Protein AF-A0A958P8V8-F1 (afdb_monomer_lite)

Structure (mmCIF, N/CA/C/O backbone):
data_AF-A0A958P8V8-F1
#
_entry.id   AF-A0A958P8V8-F1
#
loop_
_atom_site.group_PDB
_atom_site.id
_atom_site.type_symbol
_atom_site.label_atom_id
_atom_site.label_alt_id
_atom_site.label_comp_id
_atom_site.label_asym_id
_atom_site.label_entity_id
_atom_site.label_seq_id
_atom_site.pdbx_PDB_ins_code
_atom_site.Cartn_x
_atom_site.Cartn_y
_atom_site.Cartn_z
_atom_site.occupancy
_atom_site.B_iso_or_equiv
_atom_site.auth_seq_id
_atom_site.auth_comp_id
_atom_site.auth_asym_id
_atom_site.auth_atom_id
_atom_site.pdbx_PDB_model_num
ATOM 1 N N . MET A 1 1 ? 15.823 -10.545 -37.360 1.00 44.84 1 MET A N 1
ATOM 2 C CA . MET A 1 1 ? 16.510 -10.003 -36.169 1.00 44.84 1 MET A CA 1
ATOM 3 C C . MET A 1 1 ? 17.112 -8.696 -36.639 1.00 44.84 1 MET A C 1
ATOM 5 O O . MET A 1 1 ? 17.883 -8.717 -37.584 1.00 44.84 1 MET A O 1
ATOM 9 N N . ASN A 1 2 ? 16.550 -7.579 -36.188 1.00 45.22 2 ASN A N 1
ATOM 10 C CA . ASN A 1 2 ? 16.467 -6.365 -37.000 1.00 45.22 2 ASN A CA 1
ATOM 11 C C . ASN A 1 2 ? 17.597 -5.400 -36.622 1.00 45.22 2 ASN A C 1
ATOM 13 O O . ASN A 1 2 ? 17.545 -4.804 -35.548 1.00 45.22 2 ASN A O 1
ATOM 17 N N . GLU A 1 3 ? 18.561 -5.210 -37.527 1.00 53.34 3 GLU A N 1
ATOM 18 C CA . GLU A 1 3 ? 19.716 -4.294 -37.398 1.00 53.34 3 GLU A CA 1
ATOM 19 C C . GLU A 1 3 ? 19.321 -2.834 -37.074 1.00 53.34 3 GLU A C 1
ATOM 21 O O . GLU A 1 3 ? 20.117 -2.052 -36.562 1.00 53.34 3 GLU A O 1
ATOM 26 N N . ASN A 1 4 ? 18.055 -2.465 -37.291 1.00 54.66 4 ASN A N 1
ATOM 27 C CA . ASN A 1 4 ? 17.513 -1.133 -37.008 1.00 54.66 4 ASN A CA 1
ATOM 28 C C . ASN A 1 4 ? 17.398 -0.785 -35.509 1.00 54.66 4 ASN A C 1
ATOM 30 O O . ASN A 1 4 ? 17.250 0.388 -35.173 1.00 54.66 4 ASN A O 1
ATOM 34 N N . PHE A 1 5 ? 17.415 -1.766 -34.598 1.00 57.16 5 PHE A N 1
ATOM 35 C CA . PHE A 1 5 ? 17.296 -1.483 -33.160 1.00 57.16 5 PHE A CA 1
ATOM 36 C C . PHE A 1 5 ? 18.633 -1.052 -32.540 1.00 57.16 5 PHE A C 1
ATOM 38 O O . PHE A 1 5 ? 18.662 -0.150 -31.697 1.00 57.16 5 PHE A O 1
ATOM 45 N N . GLU A 1 6 ? 19.732 -1.648 -33.008 1.00 55.31 6 GLU A N 1
ATOM 46 C CA . GLU A 1 6 ? 21.088 -1.450 -32.480 1.00 55.31 6 GLU A CA 1
ATOM 47 C C . GLU A 1 6 ? 21.621 -0.041 -32.778 1.00 55.31 6 GLU A C 1
ATOM 49 O O . GLU A 1 6 ? 22.200 0.607 -31.909 1.00 55.31 6 GLU A O 1
ATOM 54 N N . ASN A 1 7 ? 21.275 0.511 -33.944 1.00 57.16 7 ASN A N 1
ATOM 55 C CA . ASN A 1 7 ? 21.658 1.869 -34.347 1.00 57.16 7 ASN A CA 1
ATOM 56 C C . ASN A 1 7 ? 20.930 2.993 -33.587 1.00 57.16 7 ASN A C 1
ATOM 58 O O . ASN A 1 7 ? 21.284 4.158 -33.726 1.00 57.16 7 ASN A O 1
ATOM 62 N N . SER A 1 8 ? 19.912 2.674 -32.780 1.00 57.56 8 SER A N 1
ATOM 63 C CA . SER A 1 8 ? 19.063 3.683 -32.131 1.00 57.56 8 SER A CA 1
ATOM 64 C C . SER A 1 8 ? 19.524 4.102 -30.726 1.00 57.56 8 SER A C 1
ATOM 66 O O . SER A 1 8 ? 18.887 4.964 -30.112 1.00 57.56 8 SER A O 1
ATOM 68 N N . PHE A 1 9 ? 20.577 3.462 -30.207 1.00 62.00 9 PHE A N 1
ATOM 69 C CA . PHE A 1 9 ? 21.168 3.717 -28.887 1.00 62.00 9 PHE A CA 1
ATOM 70 C C . PHE A 1 9 ? 22.603 4.257 -28.966 1.00 62.00 9 PHE A C 1
ATOM 72 O O . PHE A 1 9 ? 23.291 4.304 -27.947 1.00 62.00 9 PHE A O 1
ATOM 79 N N . SER A 1 10 ? 23.066 4.682 -30.147 1.00 60.97 10 SER A N 1
ATOM 80 C CA . SER A 1 10 ? 24.324 5.419 -30.265 1.00 60.97 10 SER A CA 1
ATOM 81 C C . SER A 1 10 ? 24.223 6.704 -29.434 1.00 60.97 10 SER A C 1
ATOM 83 O O . SER A 1 10 ? 23.378 7.571 -29.656 1.00 60.97 10 SER A O 1
ATOM 85 N N . VAL A 1 11 ? 25.039 6.786 -28.383 1.00 64.38 11 VAL A N 1
ATOM 86 C CA . VAL A 1 11 ? 25.004 7.905 -27.440 1.00 64.38 11 VAL A CA 1
ATOM 87 C C . VAL A 1 11 ? 25.723 9.082 -28.085 1.00 64.38 11 VAL A C 1
ATOM 89 O O . VAL A 1 11 ? 26.949 9.110 -28.157 1.00 64.38 11 VAL A O 1
ATOM 92 N N . ILE A 1 12 ? 24.952 10.046 -28.583 1.00 71.19 12 ILE A N 1
ATOM 93 C CA . ILE A 1 12 ? 25.478 11.298 -29.126 1.00 71.19 12 ILE A CA 1
ATOM 94 C C . ILE A 1 12 ? 25.690 12.254 -27.942 1.00 71.19 12 ILE A C 1
ATOM 96 O O . ILE A 1 12 ? 24.707 12.599 -27.285 1.00 71.19 12 ILE A O 1
ATOM 100 N N . PRO A 1 13 ? 26.932 12.680 -27.648 1.00 73.12 13 PRO A N 1
ATOM 101 C CA . PRO A 1 13 ? 27.274 13.351 -26.388 1.00 73.12 13 PRO A CA 1
ATOM 102 C C . PRO A 1 13 ? 26.548 14.688 -26.164 1.00 73.12 13 PRO A C 1
ATOM 104 O O . PRO A 1 13 ? 26.340 15.070 -25.017 1.00 73.12 13 PRO A O 1
ATOM 107 N N . ASP A 1 14 ? 26.087 15.347 -27.234 1.00 78.75 14 ASP A N 1
ATOM 108 C CA . ASP A 1 14 ? 25.453 16.674 -27.179 1.00 78.75 14 ASP A CA 1
ATOM 109 C C . AS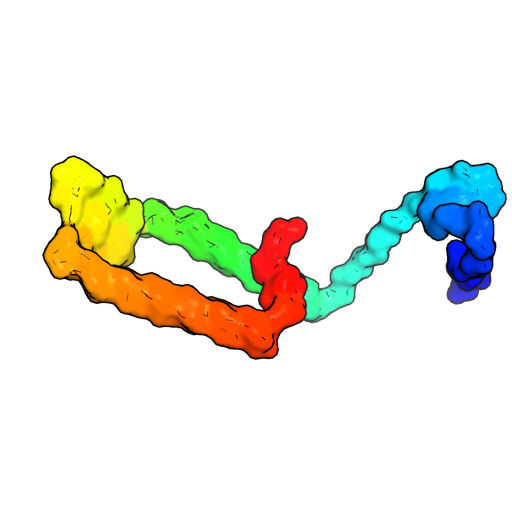P A 1 14 ? 23.927 16.657 -27.390 1.00 78.75 14 ASP A C 1
ATOM 111 O O . ASP A 1 14 ? 23.314 17.703 -27.621 1.00 78.75 14 ASP A O 1
ATOM 115 N N . ARG A 1 15 ? 23.277 15.483 -27.359 1.00 70.62 15 ARG A N 1
ATOM 116 C CA . ARG A 1 15 ? 21.827 15.363 -27.597 1.00 70.62 15 ARG A CA 1
ATOM 117 C C . ARG A 1 15 ? 21.115 14.677 -26.434 1.00 70.62 15 ARG A C 1
ATOM 119 O O . ARG A 1 15 ? 21.604 13.671 -25.922 1.00 70.62 15 ARG A O 1
ATOM 126 N N . PRO A 1 16 ? 19.925 15.159 -26.029 1.00 78.69 16 PRO A N 1
ATOM 127 C CA . PRO A 1 16 ? 19.126 14.439 -25.054 1.00 78.69 16 PRO A CA 1
ATOM 128 C C . PRO A 1 16 ? 18.640 13.109 -25.668 1.00 78.69 16 PRO A C 1
ATOM 130 O O . PRO A 1 16 ? 18.132 13.104 -26.790 1.00 78.69 16 PRO A O 1
ATOM 133 N N . PRO A 1 17 ? 18.718 11.984 -24.935 1.00 75.50 17 PRO A N 1
ATOM 134 C CA . PRO A 1 17 ? 18.407 10.639 -25.444 1.00 75.50 17 PRO A CA 1
ATOM 135 C C . PRO A 1 17 ? 16.923 10.410 -25.794 1.00 75.50 17 PRO A C 1
ATOM 137 O O . PRO A 1 17 ? 16.541 9.334 -26.249 1.00 75.50 17 PRO A O 1
ATOM 140 N N . SER A 1 18 ? 16.064 11.405 -25.570 1.00 76.69 18 SER A N 1
ATOM 141 C CA 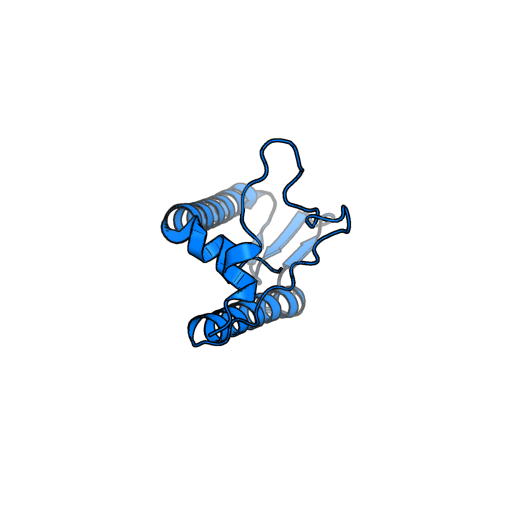. SER A 1 18 ? 14.649 11.402 -25.950 1.00 76.69 18 SER A CA 1
ATOM 142 C C . SER A 1 18 ? 14.398 11.833 -27.402 1.00 76.69 18 SER A C 1
ATOM 144 O O . SER A 1 18 ? 13.260 11.725 -27.873 1.00 76.69 18 SER A O 1
ATOM 146 N N . LEU A 1 19 ? 15.426 12.324 -28.104 1.00 80.19 19 LEU A N 1
ATOM 147 C CA . LEU A 1 19 ? 15.347 12.794 -29.485 1.00 80.19 19 LEU A CA 1
ATOM 148 C C . LEU A 1 19 ? 16.074 11.840 -30.441 1.00 80.19 19 LEU A C 1
ATOM 150 O O . LEU A 1 19 ? 17.142 11.319 -30.136 1.00 80.19 19 LEU A O 1
ATOM 154 N N . ASP A 1 20 ? 15.467 11.627 -31.603 1.00 77.62 20 ASP A N 1
ATOM 155 C CA . ASP A 1 20 ? 16.067 10.946 -32.747 1.00 77.62 20 ASP A CA 1
ATOM 156 C C . ASP A 1 20 ? 17.156 11.822 -33.391 1.00 77.62 20 ASP A C 1
ATOM 158 O O . ASP A 1 20 ? 17.245 13.027 -33.138 1.00 77.62 20 ASP A O 1
ATOM 162 N N . GLU A 1 21 ? 17.961 11.245 -34.280 1.00 77.00 21 GLU A N 1
ATOM 163 C CA . GLU A 1 21 ? 19.082 11.920 -34.943 1.00 77.00 21 GLU A CA 1
ATOM 164 C C . GLU A 1 21 ? 18.658 13.196 -35.702 1.00 77.00 21 GLU A C 1
ATOM 166 O O . GLU A 1 21 ? 19.431 14.146 -35.830 1.00 77.00 21 GLU A O 1
ATOM 171 N N . LYS A 1 22 ? 17.391 13.241 -36.141 1.00 77.69 22 LYS A N 1
ATOM 172 C CA . LYS A 1 22 ? 16.742 14.353 -36.857 1.00 77.69 22 LYS A CA 1
ATOM 173 C C . LYS A 1 22 ? 16.055 15.387 -35.946 1.00 77.69 22 LYS A C 1
ATOM 175 O O . LYS A 1 22 ? 15.443 16.320 -36.456 1.00 77.69 22 LYS A O 1
ATOM 180 N N . GLY A 1 23 ? 16.111 15.224 -34.622 1.00 80.06 23 GLY A N 1
ATOM 181 C CA . GLY A 1 23 ? 15.497 16.141 -33.650 1.00 80.06 23 GLY A CA 1
ATOM 182 C C . GLY A 1 23 ? 14.010 15.894 -33.356 1.00 80.06 23 GLY A C 1
ATOM 183 O O . GLY A 1 23 ? 13.384 16.700 -32.670 1.00 80.06 23 GLY A O 1
ATOM 184 N N . PHE A 1 24 ? 13.431 14.788 -33.834 1.00 81.75 24 PHE A N 1
ATOM 185 C CA . PHE A 1 24 ? 12.063 14.379 -33.487 1.00 81.75 24 PHE A CA 1
ATOM 186 C C . PHE A 1 24 ? 12.028 13.562 -32.189 1.00 81.75 24 PHE A C 1
ATOM 188 O O . PHE A 1 24 ? 12.981 12.861 -31.865 1.00 81.75 24 PHE A O 1
ATOM 195 N N . ARG A 1 25 ? 10.915 13.604 -31.443 1.00 81.62 25 ARG A N 1
ATOM 196 C CA . ARG A 1 25 ? 10.743 12.814 -30.211 1.00 81.62 25 ARG A CA 1
ATOM 197 C C . ARG A 1 25 ? 10.661 11.319 -30.525 1.00 81.62 25 ARG A C 1
ATOM 199 O O . ARG A 1 25 ? 9.757 10.885 -31.237 1.00 81.62 25 ARG A O 1
ATOM 206 N N . LYS A 1 26 ? 11.540 10.523 -29.915 1.00 83.88 26 LYS A N 1
ATOM 207 C CA . LYS A 1 26 ? 11.491 9.059 -29.991 1.00 83.88 26 LYS A CA 1
ATOM 208 C C . LYS A 1 26 ? 10.415 8.541 -29.033 1.00 83.88 26 LYS A C 1
ATOM 210 O O . LYS A 1 26 ? 10.550 8.639 -27.813 1.00 83.88 26 LYS A O 1
ATOM 215 N N . PHE A 1 27 ? 9.324 8.006 -29.575 1.00 81.31 27 PHE A N 1
ATOM 216 C CA . PHE A 1 27 ? 8.281 7.370 -28.772 1.00 81.31 27 PHE A CA 1
ATOM 217 C C . PHE A 1 27 ? 8.704 5.942 -28.423 1.00 81.31 27 PHE A C 1
ATOM 219 O O . PHE A 1 27 ? 8.789 5.077 -29.291 1.00 81.31 27 PHE A O 1
ATOM 226 N N . VAL A 1 28 ? 8.985 5.701 -27.142 1.00 81.06 28 VAL A N 1
ATOM 227 C CA . VAL A 1 28 ? 9.270 4.360 -26.623 1.00 81.06 28 VAL A CA 1
ATOM 228 C C . VAL A 1 28 ? 7.948 3.720 -26.224 1.00 81.06 28 VAL A C 1
ATOM 230 O O . VAL A 1 28 ? 7.311 4.150 -25.265 1.00 81.06 28 VAL A O 1
ATOM 233 N N . ILE A 1 29 ? 7.534 2.702 -26.973 1.00 83.44 29 ILE A N 1
ATOM 234 C CA . ILE A 1 29 ? 6.367 1.889 -26.635 1.00 83.44 29 ILE A CA 1
ATOM 235 C C . ILE A 1 29 ? 6.882 0.683 -25.837 1.00 83.44 29 ILE A C 1
ATOM 237 O O . ILE A 1 29 ? 7.750 -0.036 -26.339 1.00 83.44 29 ILE A O 1
ATOM 241 N N . PRO A 1 30 ? 6.415 0.463 -24.595 1.00 80.69 30 PRO A N 1
ATOM 242 C CA . PRO A 1 30 ? 6.825 -0.699 -23.822 1.00 80.69 30 PRO A CA 1
ATOM 243 C C . PRO A 1 30 ? 6.351 -1.974 -24.525 1.00 80.69 30 PRO A C 1
ATOM 245 O O . PRO A 1 30 ? 5.195 -2.074 -24.934 1.00 80.69 30 PRO A O 1
ATOM 248 N N . ALA A 1 31 ? 7.245 -2.952 -24.660 1.00 80.50 31 ALA A N 1
ATOM 249 C CA . ALA A 1 31 ? 6.882 -4.256 -25.198 1.00 80.50 31 ALA A CA 1
ATOM 250 C C . ALA A 1 31 ? 5.893 -4.966 -24.260 1.00 80.50 31 ALA A C 1
ATOM 252 O O . ALA A 1 31 ? 6.015 -4.888 -23.033 1.00 80.50 31 ALA A O 1
ATOM 253 N N . GLU A 1 32 ? 4.919 -5.674 -24.833 1.00 78.19 32 GLU A N 1
ATOM 254 C CA . GLU A 1 32 ? 3.977 -6.466 -24.050 1.00 78.19 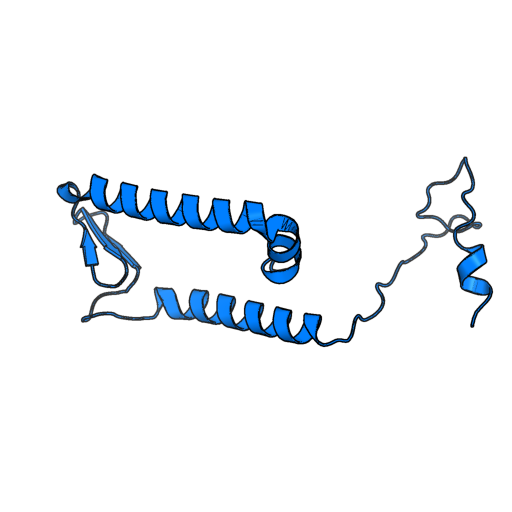32 GLU A CA 1
ATOM 255 C C . GLU A 1 32 ? 4.713 -7.638 -23.390 1.00 78.19 32 GLU A C 1
ATOM 257 O O . GLU A 1 32 ? 5.282 -8.504 -24.054 1.00 78.19 32 GLU A O 1
ATOM 262 N N . VAL A 1 33 ? 4.726 -7.657 -22.058 1.00 77.62 33 VAL A N 1
ATOM 263 C CA . VAL A 1 33 ? 5.408 -8.699 -21.287 1.00 77.62 33 VAL A CA 1
ATOM 264 C C . VAL A 1 33 ? 4.403 -9.804 -20.973 1.00 77.62 33 VAL A C 1
ATOM 266 O O . VAL A 1 33 ? 3.572 -9.640 -20.084 1.00 77.62 33 VAL A O 1
ATOM 269 N N . GLN A 1 34 ? 4.462 -10.929 -21.684 1.00 76.38 34 GLN A N 1
ATOM 270 C CA . GLN A 1 34 ? 3.613 -12.096 -21.419 1.00 76.38 34 GLN A CA 1
ATOM 271 C C . GLN A 1 34 ? 4.383 -13.144 -20.603 1.00 76.38 34 GLN A C 1
ATOM 273 O O . GLN A 1 34 ? 5.553 -13.416 -20.867 1.00 76.38 34 GLN A O 1
ATOM 278 N N . GLY A 1 35 ? 3.752 -13.733 -19.581 1.00 84.00 35 GLY A N 1
ATOM 279 C CA . GLY A 1 35 ? 4.394 -14.789 -18.795 1.00 84.00 35 GLY A CA 1
ATOM 280 C C . GLY A 1 35 ? 3.703 -15.156 -17.482 1.00 84.00 35 GLY A C 1
ATOM 281 O O . GLY A 1 35 ? 2.766 -14.503 -17.019 1.00 84.00 35 GLY A O 1
ATOM 282 N N . PHE A 1 36 ? 4.215 -16.213 -16.849 1.00 79.31 36 PHE A N 1
ATOM 283 C CA . PHE A 1 36 ? 3.681 -16.783 -15.608 1.00 79.31 36 PHE A CA 1
ATOM 284 C C . PHE A 1 36 ? 3.676 -15.797 -14.430 1.00 79.31 36 PHE A C 1
ATOM 286 O O . PHE A 1 36 ? 2.689 -15.695 -13.698 1.00 79.31 36 PHE A O 1
ATOM 293 N N . PHE A 1 37 ? 4.756 -15.027 -14.273 1.00 78.56 37 PHE A N 1
ATOM 294 C CA . PHE A 1 37 ? 4.871 -14.020 -13.218 1.00 78.56 37 PHE A CA 1
ATOM 295 C C . PHE A 1 37 ? 3.855 -12.880 -13.379 1.00 78.56 37 PHE A C 1
ATOM 297 O O . PHE A 1 37 ? 3.360 -12.371 -12.377 1.00 78.56 37 PHE A O 1
ATOM 304 N N . ARG A 1 38 ? 3.456 -12.534 -14.614 1.00 79.81 38 ARG A N 1
ATOM 305 C CA . ARG A 1 38 ? 2.404 -11.533 -14.848 1.00 79.81 38 ARG A CA 1
ATOM 306 C C . ARG A 1 38 ? 1.031 -12.033 -14.401 1.00 79.81 38 ARG A C 1
ATOM 308 O O . ARG A 1 38 ? 0.367 -11.337 -13.645 1.00 79.81 38 ARG A O 1
ATOM 315 N N . ARG A 1 39 ? 0.650 -13.266 -14.754 1.00 81.25 39 ARG A N 1
ATOM 316 C CA . ARG A 1 39 ? -0.649 -13.830 -14.340 1.00 81.25 39 ARG A CA 1
ATOM 317 C C . ARG A 1 39 ? -0.791 -13.921 -12.816 1.00 81.25 39 ARG A C 1
ATOM 319 O O . ARG A 1 39 ? -1.863 -13.646 -12.287 1.00 81.25 39 ARG A O 1
ATOM 326 N N . ARG A 1 40 ? 0.279 -14.282 -12.095 1.00 83.81 40 ARG A N 1
ATOM 327 C CA . ARG A 1 40 ? 0.245 -14.299 -10.621 1.00 83.81 40 ARG A CA 1
ATOM 328 C C . ARG A 1 40 ? 0.127 -12.895 -10.026 1.00 83.81 40 ARG A C 1
ATOM 330 O O . ARG A 1 40 ? -0.594 -12.729 -9.051 1.00 83.81 40 ARG A O 1
ATOM 337 N N . ARG A 1 41 ? 0.802 -11.897 -10.602 1.00 81.62 41 ARG A N 1
ATOM 338 C CA . ARG A 1 41 ? 0.659 -10.498 -10.181 1.00 81.62 41 ARG A CA 1
ATOM 339 C C . ARG A 1 41 ? -0.781 -10.018 -10.337 1.00 81.62 41 ARG A C 1
ATOM 341 O O . ARG A 1 41 ? -1.335 -9.464 -9.397 1.00 81.62 41 ARG A O 1
ATOM 348 N N . ASP A 1 42 ? -1.388 -10.281 -11.489 1.00 81.62 42 ASP A N 1
ATOM 349 C CA . ASP A 1 42 ? -2.758 -9.844 -11.768 1.00 81.62 42 ASP A CA 1
ATOM 350 C C . ASP A 1 42 ? -3.764 -10.543 -10.826 1.00 81.62 42 ASP A C 1
ATOM 352 O O . ASP A 1 42 ? -4.720 -9.924 -10.364 1.00 81.62 42 ASP A O 1
ATOM 356 N N . PHE A 1 43 ? -3.502 -11.802 -10.447 1.00 86.31 43 PHE A N 1
ATOM 357 C CA . PHE A 1 43 ? -4.262 -12.497 -9.402 1.00 86.31 43 PHE A CA 1
ATOM 358 C C . PHE A 1 43 ? -4.108 -11.840 -8.022 1.00 86.31 43 PHE A C 1
ATOM 360 O O . PHE A 1 43 ? -5.109 -11.581 -7.361 1.00 86.31 43 PHE A O 1
ATOM 367 N N . VAL A 1 44 ? -2.877 -11.540 -7.587 1.00 86.06 44 VAL A N 1
ATOM 368 C CA . VAL A 1 44 ? -2.624 -10.854 -6.305 1.00 86.06 44 VAL A CA 1
ATOM 369 C C . VAL A 1 44 ? -3.330 -9.497 -6.272 1.00 86.06 44 VAL A C 1
ATOM 371 O O . VAL A 1 44 ? -3.998 -9.183 -5.290 1.00 86.06 44 VAL A O 1
ATOM 374 N N . TYR A 1 45 ? -3.258 -8.733 -7.362 1.00 84.94 45 TYR A N 1
ATOM 375 C CA . TYR A 1 45 ? -3.957 -7.458 -7.510 1.00 84.94 45 TYR A CA 1
ATOM 376 C C . TYR A 1 45 ? -5.479 -7.605 -7.375 1.00 84.94 45 TYR A C 1
ATOM 378 O O . TYR A 1 45 ? -6.101 -6.898 -6.582 1.00 84.94 45 TYR A O 1
ATOM 386 N N . ALA A 1 46 ? -6.076 -8.562 -8.093 1.00 88.06 46 ALA A N 1
ATOM 387 C CA . ALA A 1 46 ? -7.510 -8.830 -8.013 1.00 88.06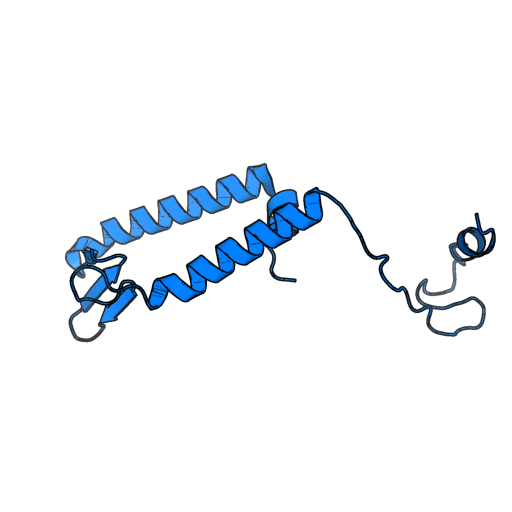 46 ALA A CA 1
ATOM 388 C C . ALA A 1 46 ? -7.944 -9.230 -6.593 1.00 88.06 46 ALA A C 1
ATOM 390 O O . ALA A 1 46 ? -8.977 -8.767 -6.112 1.00 88.06 46 ALA A O 1
ATOM 391 N N . VAL A 1 47 ? -7.140 -10.042 -5.898 1.00 89.56 47 VAL A N 1
ATOM 392 C CA . VAL A 1 47 ? -7.394 -10.437 -4.505 1.00 89.56 47 VAL A CA 1
ATOM 393 C C . VAL A 1 47 ? -7.329 -9.233 -3.562 1.00 89.56 47 VAL A C 1
ATOM 395 O O . VAL A 1 47 ? -8.244 -9.055 -2.760 1.00 89.56 47 VAL A O 1
ATOM 398 N N . LEU A 1 48 ? -6.300 -8.380 -3.664 1.00 86.88 48 LEU A N 1
ATOM 399 C CA . LEU A 1 48 ? -6.189 -7.170 -2.838 1.00 86.88 48 LEU A CA 1
ATOM 400 C C . LEU A 1 48 ? -7.373 -6.218 -3.049 1.00 86.88 48 LEU A C 1
ATOM 402 O O . LEU A 1 48 ? -7.939 -5.722 -2.074 1.00 86.88 48 LEU A O 1
ATOM 406 N N . LEU A 1 49 ? -7.772 -5.990 -4.303 1.00 88.31 49 LEU A N 1
ATOM 407 C CA . LEU A 1 49 ? -8.932 -5.156 -4.620 1.00 88.31 49 LEU A CA 1
ATOM 408 C C . LEU A 1 49 ? -10.229 -5.732 -4.061 1.00 88.31 49 LEU A C 1
ATOM 410 O O . LEU A 1 49 ? -11.024 -4.998 -3.477 1.00 88.31 49 LEU A O 1
ATOM 414 N N . LEU A 1 50 ? -10.442 -7.040 -4.220 1.00 91.06 50 LEU A N 1
ATOM 415 C CA . LEU A 1 50 ? -11.625 -7.709 -3.695 1.00 91.06 50 LEU A CA 1
ATOM 416 C C . LEU A 1 50 ? -11.695 -7.544 -2.177 1.00 91.06 50 LEU A C 1
ATOM 418 O O . LEU A 1 50 ? -12.739 -7.162 -1.658 1.00 91.06 50 LEU A O 1
ATOM 422 N N . ILE A 1 51 ? -10.580 -7.748 -1.472 1.00 88.50 51 ILE A N 1
ATOM 423 C CA . ILE A 1 51 ? -10.501 -7.536 -0.023 1.00 88.50 51 ILE A CA 1
ATOM 424 C C . ILE A 1 51 ? -10.845 -6.084 0.329 1.00 88.50 51 ILE A C 1
ATOM 426 O O . ILE A 1 51 ? -11.684 -5.863 1.197 1.00 88.50 51 ILE A O 1
ATOM 430 N N . PHE A 1 52 ? -10.261 -5.101 -0.361 1.00 85.25 52 PHE A N 1
ATOM 431 C CA . PHE A 1 52 ? -10.515 -3.681 -0.102 1.00 85.25 52 PHE A CA 1
ATOM 432 C C . PHE A 1 52 ? -11.985 -3.284 -0.302 1.00 85.25 52 PHE A C 1
ATOM 434 O O . PHE A 1 52 ? -12.531 -2.537 0.505 1.00 85.25 52 PHE A O 1
ATOM 441 N N . LEU A 1 53 ? -12.643 -3.806 -1.340 1.00 88.81 53 LEU A N 1
ATOM 442 C CA . LEU A 1 53 ? -14.048 -3.504 -1.632 1.00 88.81 53 LEU A CA 1
ATOM 443 C C . LEU A 1 53 ? -15.015 -4.235 -0.695 1.00 88.81 53 LEU A C 1
ATOM 445 O O . LEU A 1 53 ? -16.025 -3.672 -0.275 1.00 88.81 53 LEU A O 1
ATOM 449 N N . VAL A 1 54 ? -14.710 -5.487 -0.351 1.00 88.12 54 VAL A N 1
ATOM 450 C CA . VAL A 1 54 ? -15.563 -6.320 0.505 1.00 88.12 54 VAL A CA 1
ATOM 451 C C . VAL A 1 54 ? -15.456 -5.895 1.969 1.00 88.12 54 VAL A C 1
ATOM 453 O O . VAL A 1 54 ? -16.459 -5.908 2.682 1.00 88.12 54 VAL A O 1
ATOM 456 N N . LEU A 1 55 ? -14.277 -5.453 2.416 1.00 84.00 55 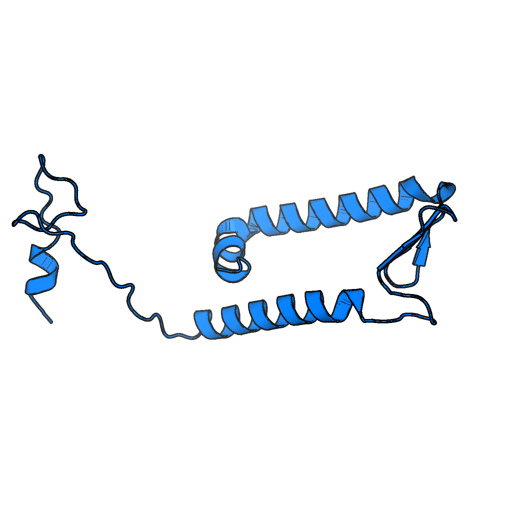LEU A N 1
ATOM 457 C CA . LEU A 1 55 ? -14.015 -5.046 3.797 1.00 84.00 55 LEU A CA 1
ATOM 458 C C . LEU A 1 55 ? -15.072 -4.102 4.386 1.00 84.00 55 LEU A C 1
ATOM 460 O O . LEU A 1 55 ? -15.712 -4.516 5.350 1.00 84.00 55 LEU A O 1
ATOM 464 N N . PRO A 1 56 ? -15.332 -2.898 3.841 1.00 80.44 56 PRO A N 1
ATOM 465 C CA . PRO A 1 56 ? -16.295 -1.961 4.425 1.00 80.44 56 PRO A CA 1
ATOM 466 C C . PRO A 1 56 ? -17.750 -2.430 4.307 1.00 80.44 56 PRO A C 1
ATOM 468 O O . PRO A 1 56 ? -18.603 -1.962 5.064 1.00 80.44 56 PRO A O 1
ATOM 471 N N . TRP A 1 57 ? -18.046 -3.329 3.364 1.00 80.25 57 TRP A N 1
ATOM 472 C CA . TRP A 1 57 ? -19.399 -3.829 3.124 1.00 80.25 57 TRP A CA 1
ATOM 473 C C . TRP A 1 57 ? -19.752 -5.033 4.002 1.00 80.25 57 TRP A C 1
ATOM 475 O O . TRP A 1 57 ? -20.927 -5.288 4.275 1.00 80.25 57 TRP A O 1
ATOM 485 N N . THR A 1 58 ? -18.751 -5.775 4.481 1.00 80.56 58 THR A N 1
ATOM 486 C CA . THR A 1 58 ? -18.987 -6.899 5.391 1.00 80.56 58 THR A CA 1
ATOM 487 C C . THR A 1 58 ? -19.575 -6.422 6.717 1.00 80.56 58 THR A C 1
ATOM 489 O O . THR A 1 58 ? -19.059 -5.529 7.386 1.00 80.56 58 THR A O 1
ATOM 492 N N . ARG A 1 59 ? -20.699 -7.025 7.103 1.00 78.69 59 ARG A N 1
ATOM 493 C CA . ARG A 1 59 ? -21.345 -6.815 8.401 1.00 78.69 59 ARG A CA 1
ATOM 494 C C . ARG A 1 59 ? -20.984 -7.993 9.296 1.00 78.69 59 ARG A C 1
ATOM 496 O O . ARG A 1 59 ? -21.231 -9.136 8.922 1.00 78.69 59 ARG A O 1
ATOM 503 N N . PHE A 1 60 ? -20.429 -7.728 10.472 1.00 70.12 60 PHE A N 1
ATOM 504 C CA . PHE A 1 60 ? -20.130 -8.758 11.466 1.00 70.12 60 PHE A CA 1
ATOM 505 C C . PHE A 1 60 ? -21.018 -8.527 12.690 1.00 70.12 60 PHE A C 1
ATOM 507 O O . PHE A 1 60 ? -21.020 -7.442 13.261 1.00 70.12 60 PHE A O 1
ATOM 514 N N . LYS A 1 61 ? -21.801 -9.545 13.081 1.00 68.69 61 LYS A N 1
ATOM 515 C CA . LYS A 1 61 ? -22.746 -9.498 14.221 1.00 68.69 61 LYS A CA 1
ATOM 516 C C . LYS A 1 61 ? -23.777 -8.349 14.167 1.00 68.69 61 LYS A C 1
ATOM 518 O O . LYS A 1 61 ? -24.205 -7.858 15.203 1.00 68.69 61 LYS A O 1
ATOM 523 N N . GLY A 1 62 ? -24.189 -7.936 12.966 1.00 73.62 62 GLY A N 1
ATOM 524 C CA . GLY A 1 62 ? -25.189 -6.874 12.759 1.00 73.62 62 GLY A CA 1
ATOM 525 C C . GLY A 1 62 ? -24.623 -5.450 12.696 1.00 73.62 62 GLY A C 1
ATOM 526 O O . GLY A 1 62 ? -25.323 -4.549 12.243 1.00 73.62 62 GLY A O 1
ATOM 527 N N . GLU A 1 63 ? -23.350 -5.257 13.045 1.00 71.25 63 GLU A N 1
ATOM 528 C CA . GLU A 1 63 ? -22.638 -3.976 12.975 1.00 71.25 63 GLU A CA 1
ATOM 529 C C . GLU A 1 63 ? -21.706 -3.937 11.747 1.00 71.25 63 GLU A C 1
ATOM 531 O O . GLU A 1 63 ? -21.314 -4.973 11.191 1.00 71.25 63 GLU A O 1
ATOM 536 N N . GLN A 1 64 ? -21.361 -2.734 11.277 1.00 75.38 64 GLN A N 1
ATOM 537 C CA . GLN A 1 64 ? -20.400 -2.565 10.180 1.00 75.38 64 GLN A CA 1
ATOM 538 C C . GLN A 1 64 ? -18.995 -2.978 10.632 1.00 75.38 64 GLN A C 1
ATOM 540 O O . GLN A 1 64 ? -18.568 -2.630 11.729 1.00 75.38 64 GLN A O 1
ATOM 545 N N . SER A 1 65 ? -18.270 -3.710 9.783 1.00 76.31 65 SER A N 1
ATOM 546 C CA . SER A 1 65 ? -16.903 -4.181 10.052 1.00 76.31 65 SER A CA 1
ATOM 547 C C . SER A 1 65 ? -15.935 -3.064 10.448 1.00 76.31 65 SER A C 1
ATOM 549 O O . SER A 1 65 ? -15.063 -3.294 11.277 1.00 76.31 65 SER A O 1
ATOM 551 N N . VAL A 1 66 ? -16.078 -1.870 9.876 1.00 74.31 66 VAL A N 1
ATOM 552 C CA . VAL A 1 66 ? -15.306 -0.678 10.238 1.00 74.31 66 VAL A CA 1
ATOM 553 C C . VAL A 1 66 ? -16.298 0.450 10.504 1.00 74.31 66 VAL A C 1
ATOM 555 O O . VAL A 1 66 ? -16.741 1.122 9.574 1.00 74.31 66 VAL A O 1
ATOM 558 N N . LEU A 1 67 ? -16.689 0.623 11.768 1.00 78.25 67 LEU A N 1
ATOM 559 C CA . LEU A 1 67 ? -17.561 1.715 12.210 1.00 78.25 67 LEU A CA 1
ATOM 560 C C . LEU A 1 67 ? -16.768 2.652 13.122 1.00 78.25 67 LEU A C 1
ATOM 562 O O . LEU A 1 67 ? -16.316 2.252 14.196 1.00 78.25 67 LEU A O 1
ATOM 566 N N . LEU A 1 68 ? -16.627 3.908 12.702 1.00 75.25 68 LEU A N 1
ATOM 567 C CA . LEU A 1 68 ? -16.032 4.967 13.512 1.00 75.25 68 LEU A CA 1
ATOM 568 C C . LEU A 1 68 ? -17.159 5.857 14.056 1.00 75.25 68 LEU A C 1
ATOM 570 O O . LEU A 1 68 ? -17.622 6.767 13.372 1.00 75.25 68 LEU A O 1
ATOM 574 N N . ASP A 1 69 ? -17.632 5.584 15.270 1.00 77.50 69 ASP A N 1
ATOM 575 C CA . ASP A 1 69 ? -18.685 6.376 15.912 1.00 77.50 69 ASP A CA 1
ATOM 576 C C . ASP A 1 69 ? -18.052 7.304 16.960 1.00 77.50 69 ASP A C 1
ATOM 578 O O . ASP A 1 69 ? -17.800 6.942 18.114 1.00 77.50 69 ASP A O 1
ATOM 582 N N . LEU A 1 70 ? -17.746 8.521 16.502 1.00 76.44 70 LEU A N 1
ATOM 583 C CA . LEU A 1 70 ? -17.186 9.602 17.308 1.00 76.44 70 LEU A CA 1
ATOM 584 C C . LEU A 1 70 ? -18.117 10.052 18.452 1.00 76.44 70 LEU A C 1
ATOM 586 O O . LEU A 1 70 ? -17.599 10.250 19.554 1.00 76.44 70 LEU A O 1
ATOM 590 N N . PRO A 1 71 ? -19.446 10.218 18.260 1.00 77.56 71 PRO A N 1
ATOM 591 C CA . PRO A 1 71 ? -20.310 10.687 19.342 1.00 77.56 71 PRO A CA 1
ATOM 592 C C . PRO A 1 71 ? -20.400 9.705 20.517 1.00 77.56 71 PRO A C 1
ATOM 594 O O . PRO A 1 71 ? -20.372 10.146 21.665 1.00 77.56 71 PRO A O 1
ATOM 597 N N . HIS A 1 72 ? -20.427 8.392 20.269 1.00 75.12 72 HIS A N 1
ATOM 598 C CA . HIS A 1 72 ? -20.462 7.384 21.339 1.00 75.12 72 HIS A CA 1
ATOM 599 C C . HIS A 1 72 ? -19.075 6.879 21.762 1.00 75.12 72 HIS A C 1
ATOM 601 O O . HIS A 1 72 ? -18.985 5.992 22.610 1.00 75.12 72 HIS A O 1
ATOM 607 N N . ARG A 1 73 ? -17.989 7.437 21.198 1.00 78.06 73 ARG A N 1
ATOM 608 C CA . ARG A 1 73 ? -16.592 7.016 21.440 1.00 78.06 73 ARG A CA 1
ATOM 609 C C . ARG A 1 73 ? -16.403 5.499 21.295 1.00 78.06 73 ARG A C 1
ATOM 611 O O . ARG A 1 73 ? -15.639 4.893 22.051 1.00 78.06 73 ARG A O 1
ATOM 618 N N . ARG A 1 74 ? -17.124 4.899 20.342 1.00 77.88 74 ARG A N 1
ATOM 619 C CA . ARG A 1 74 ? -17.075 3.465 20.043 1.00 77.88 74 ARG A CA 1
ATOM 620 C C . ARG A 1 74 ? -16.421 3.267 18.680 1.00 77.88 74 ARG A C 1
ATOM 622 O O . ARG A 1 74 ? -16.847 3.838 17.676 1.00 77.88 74 ARG A O 1
ATOM 629 N N . PHE A 1 75 ? -15.376 2.455 18.651 1.00 79.31 75 PHE A N 1
ATOM 630 C CA . PHE A 1 75 ? -14.663 2.101 17.431 1.00 79.31 75 PHE A CA 1
ATOM 631 C C . PHE A 1 75 ? -14.867 0.614 17.183 1.00 79.31 75 PHE A C 1
ATOM 633 O O . PHE A 1 75 ? -14.402 -0.205 17.970 1.00 79.31 75 PHE A O 1
ATOM 640 N N . VAL A 1 76 ? -15.583 0.250 16.124 1.00 77.12 76 VAL A N 1
ATOM 641 C CA . VAL A 1 76 ? -15.796 -1.157 15.768 1.00 77.12 76 VAL A CA 1
ATOM 642 C C . VAL A 1 76 ? -14.819 -1.523 14.663 1.00 77.12 76 VAL A C 1
ATOM 644 O O . VAL A 1 76 ? -14.896 -0.971 13.567 1.00 77.12 76 VAL A O 1
ATOM 647 N N . PHE A 1 77 ? -13.917 -2.460 14.951 1.00 78.06 77 PHE A N 1
ATOM 648 C CA . PHE A 1 77 ? -13.026 -3.073 13.965 1.00 78.06 77 PHE A CA 1
ATOM 649 C C . PHE A 1 77 ? -13.283 -4.579 13.921 1.00 78.06 77 PHE A C 1
ATOM 651 O O . PHE A 1 77 ? -13.139 -5.270 14.925 1.00 78.06 77 PHE A O 1
ATOM 658 N N . PHE A 1 78 ? -13.686 -5.092 12.758 1.00 75.38 78 PHE A N 1
ATOM 659 C CA . PHE A 1 78 ? -14.022 -6.498 12.506 1.00 75.38 78 PHE A CA 1
ATOM 660 C C . PHE A 1 78 ? -14.982 -7.106 13.548 1.00 75.38 78 PHE A C 1
ATOM 662 O O . PHE A 1 78 ? -14.839 -8.256 13.956 1.00 75.38 78 PHE A O 1
ATOM 669 N N . GLY A 1 79 ? -15.971 -6.327 14.000 1.00 69.19 79 GLY A N 1
ATOM 670 C CA . GLY A 1 79 ? -16.944 -6.762 15.010 1.00 69.19 79 GLY A CA 1
ATOM 671 C C . GLY A 1 79 ? -16.434 -6.746 16.460 1.00 69.19 79 GLY A C 1
ATOM 672 O O . GLY A 1 79 ? -17.169 -7.168 17.353 1.00 69.19 79 GLY A O 1
ATOM 673 N N . HIS A 1 80 ? -15.216 -6.255 16.712 1.00 74.69 80 HIS A N 1
ATOM 674 C CA . HIS A 1 80 ? -14.732 -5.918 18.050 1.00 74.69 80 HIS A CA 1
ATOM 675 C C . HIS A 1 80 ? -14.983 -4.442 18.346 1.00 74.69 80 HIS A C 1
ATOM 677 O O . HIS A 1 80 ? -14.478 -3.568 17.644 1.00 74.69 80 HIS A O 1
ATOM 683 N N . SER A 1 81 ? -15.757 -4.181 19.397 1.00 78.62 81 SER A N 1
ATOM 684 C CA . SER A 1 81 ? -16.042 -2.835 19.887 1.00 78.62 81 SER A CA 1
ATOM 685 C C . SER A 1 81 ? -14.951 -2.396 20.862 1.00 78.62 81 SER A C 1
ATOM 687 O O . SER A 1 81 ? -14.843 -2.948 21.954 1.00 78.62 81 SER A O 1
ATOM 689 N N . PHE A 1 82 ? -14.160 -1.401 20.472 1.00 78.69 82 PHE A N 1
ATOM 690 C CA . PHE A 1 82 ? -13.169 -0.743 21.317 1.00 78.69 82 PHE A CA 1
ATOM 691 C C . PHE A 1 82 ? -13.765 0.532 21.913 1.00 78.69 82 PHE A C 1
ATOM 693 O O . PHE A 1 82 ? -14.290 1.385 21.188 1.00 78.69 82 PHE A O 1
ATOM 700 N N . PHE A 1 83 ? -13.655 0.674 23.232 1.00 78.31 83 PHE A N 1
ATOM 701 C CA . PHE A 1 83 ? -13.960 1.915 23.937 1.00 78.31 83 PHE A CA 1
ATOM 702 C C . PHE A 1 83 ? -12.685 2.731 24.151 1.00 78.31 83 PHE A C 1
ATOM 704 O O . PHE A 1 83 ? -11.573 2.213 24.074 1.00 78.31 83 PHE A O 1
ATOM 711 N N . ALA A 1 84 ? -12.832 4.018 24.469 1.00 74.44 84 ALA A N 1
ATOM 712 C CA . ALA A 1 84 ? -11.698 4.913 24.721 1.00 74.44 84 ALA A CA 1
ATOM 713 C C . ALA A 1 84 ? -10.717 4.398 25.800 1.00 74.44 84 ALA A C 1
ATOM 715 O O . ALA A 1 84 ? -9.528 4.701 25.734 1.00 74.44 84 ALA A O 1
ATOM 716 N N . HIS A 1 85 ? -11.191 3.599 26.761 1.00 80.81 85 HIS A N 1
ATOM 717 C CA . HIS A 1 85 ? -10.355 2.979 27.795 1.00 80.81 85 HIS A CA 1
ATOM 718 C C . HIS A 1 85 ? -9.446 1.857 27.247 1.00 80.81 85 HIS A C 1
ATOM 720 O O . HIS A 1 85 ? -8.346 1.658 27.755 1.00 80.81 85 HIS A O 1
ATOM 726 N N . ASP A 1 86 ? -9.858 1.195 26.161 1.00 84.50 86 ASP A N 1
ATOM 727 C CA . ASP A 1 86 ? -9.131 0.104 25.495 1.00 84.50 86 ASP A CA 1
ATOM 728 C C . ASP A 1 86 ? -8.188 0.603 24.387 1.00 84.50 86 ASP A C 1
ATOM 730 O O . ASP A 1 86 ? -7.585 -0.191 23.660 1.00 84.50 86 ASP A O 1
ATOM 734 N N . GLY A 1 87 ? -8.043 1.924 24.237 1.00 81.50 87 GLY A N 1
ATOM 735 C CA . GLY A 1 87 ? -7.207 2.553 23.212 1.00 81.50 87 GLY A CA 1
ATOM 736 C C . GLY A 1 87 ? -5.775 1.998 23.113 1.00 81.50 87 GLY A C 1
ATOM 737 O O . GLY A 1 87 ? -5.309 1.775 21.991 1.00 81.50 87 GLY A O 1
ATOM 738 N N . PRO A 1 88 ? -5.075 1.705 24.230 1.00 87.94 88 PRO A N 1
ATOM 739 C CA . PRO A 1 88 ? -3.737 1.117 24.173 1.00 87.94 88 PRO A CA 1
ATOM 740 C C . PRO A 1 88 ? -3.685 -0.241 23.459 1.00 87.94 88 PRO A C 1
ATOM 742 O O . PRO A 1 88 ? -2.730 -0.505 22.732 1.00 87.94 88 PRO A O 1
ATOM 745 N N . LEU A 1 89 ? -4.712 -1.087 23.603 1.00 86.69 89 LEU A N 1
ATOM 746 C CA . LEU A 1 89 ? -4.768 -2.393 22.935 1.00 86.69 89 LEU A CA 1
ATOM 747 C C . LEU A 1 89 ? -4.822 -2.228 21.411 1.00 86.69 89 LEU A C 1
ATOM 749 O O . LEU A 1 89 ? -4.100 -2.904 20.676 1.00 86.69 89 LEU A O 1
ATOM 753 N N . LEU A 1 90 ? -5.639 -1.280 20.947 1.00 84.38 90 LEU A N 1
ATOM 754 C CA . LEU A 1 90 ? -5.750 -0.934 19.533 1.00 84.38 90 LEU A CA 1
ATOM 755 C C . LEU A 1 90 ? -4.434 -0.357 18.992 1.00 84.38 90 LEU A C 1
ATOM 757 O O . LEU A 1 90 ? -4.009 -0.721 17.897 1.00 84.38 90 LEU A O 1
ATOM 761 N N . PHE A 1 91 ? -3.745 0.479 19.774 1.00 89.06 91 PHE A N 1
ATOM 762 C CA . PHE A 1 91 ? -2.428 1.001 19.408 1.00 89.06 91 PHE A CA 1
ATOM 763 C C . PHE A 1 91 ? -1.395 -0.116 19.214 1.00 89.06 91 PHE A C 1
ATOM 765 O O . PHE A 1 91 ? -0.738 -0.157 18.175 1.00 89.06 91 PHE A O 1
ATOM 772 N N . PHE A 1 92 ? -1.272 -1.053 20.161 1.00 91.81 92 PHE A N 1
ATOM 773 C CA . PHE A 1 92 ? -0.331 -2.170 20.027 1.00 91.81 92 PHE A CA 1
ATOM 774 C C . PHE A 1 92 ? -0.664 -3.075 18.840 1.00 91.81 92 PHE A C 1
ATOM 776 O O . PHE A 1 92 ? 0.246 -3.516 18.140 1.00 91.81 92 PHE A O 1
ATOM 783 N N . PHE A 1 93 ? -1.950 -3.311 18.573 1.00 89.88 93 PHE A N 1
ATOM 784 C CA . PHE A 1 93 ? -2.384 -4.069 17.403 1.00 89.88 93 PHE A CA 1
ATOM 785 C C . PHE A 1 93 ? -1.965 -3.389 16.090 1.00 89.88 93 PHE A C 1
ATOM 787 O O . PHE A 1 93 ? -1.348 -4.021 15.231 1.00 89.88 93 PHE A O 1
ATOM 794 N N . LEU A 1 94 ? -2.237 -2.088 15.946 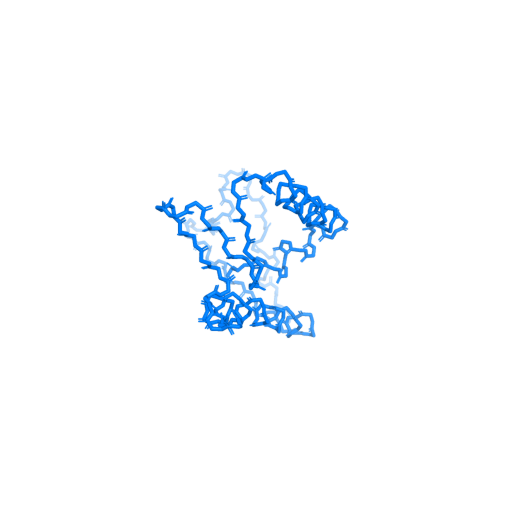1.00 89.19 94 LEU A N 1
ATOM 795 C CA . LEU A 1 94 ? -1.850 -1.317 14.761 1.00 89.19 94 LEU A CA 1
ATOM 796 C C . LEU A 1 94 ? -0.330 -1.205 14.613 1.00 89.19 94 LEU A C 1
ATOM 798 O O . LEU A 1 94 ? 0.185 -1.292 13.496 1.00 89.19 94 LEU A O 1
ATOM 802 N N . ALA A 1 95 ? 0.395 -1.051 15.722 1.00 95.12 95 ALA A N 1
ATOM 803 C CA . ALA A 1 95 ? 1.851 -1.046 15.727 1.00 95.12 95 ALA A CA 1
ATOM 804 C C . ALA A 1 95 ? 2.395 -2.390 15.226 1.00 95.12 95 ALA A C 1
ATOM 806 O O . ALA A 1 95 ? 3.184 -2.408 14.285 1.00 95.12 95 ALA A O 1
ATOM 807 N N . LEU A 1 96 ? 1.921 -3.513 15.780 1.00 95.75 96 LEU A N 1
ATOM 808 C CA . LEU A 1 96 ? 2.314 -4.857 15.352 1.00 95.75 96 LEU A CA 1
ATOM 809 C C . LEU A 1 96 ? 2.036 -5.080 13.860 1.00 95.75 96 LEU A C 1
ATOM 811 O O . LEU A 1 96 ? 2.901 -5.574 13.138 1.00 95.75 96 LEU A O 1
ATOM 815 N N . PHE A 1 97 ? 0.855 -4.677 13.389 1.00 93.44 97 PHE A N 1
ATOM 816 C CA . PHE A 1 97 ? 0.477 -4.783 11.983 1.00 93.44 97 PHE A CA 1
ATOM 817 C C . PHE A 1 97 ? 1.405 -3.960 11.078 1.00 93.44 97 PHE A C 1
ATOM 819 O O . PHE A 1 97 ? 1.912 -4.463 10.075 1.00 93.44 97 PHE A O 1
ATOM 826 N N . THR A 1 98 ? 1.695 -2.718 11.471 1.00 93.12 98 THR A N 1
ATOM 827 C CA . THR A 1 98 ? 2.598 -1.822 10.738 1.00 93.12 98 THR A CA 1
ATOM 828 C C . THR A 1 98 ? 4.018 -2.384 10.688 1.00 93.12 98 THR A C 1
ATOM 830 O O . THR A 1 98 ? 4.603 -2.463 9.609 1.00 93.12 98 THR A O 1
ATOM 833 N N . PHE A 1 99 ? 4.566 -2.836 11.820 1.00 96.12 99 PHE A N 1
ATOM 834 C CA . PHE A 1 99 ? 5.885 -3.469 11.866 1.00 96.12 99 PHE A CA 1
ATOM 835 C C . PHE A 1 99 ? 5.940 -4.746 11.024 1.00 96.12 99 PHE A C 1
ATOM 837 O O . PHE A 1 99 ? 6.927 -4.964 10.326 1.00 96.12 99 PHE A O 1
ATOM 844 N N . GLY A 1 100 ? 4.878 -5.555 11.029 1.00 92.50 100 GLY A N 1
ATOM 845 C CA . GLY A 1 100 ? 4.770 -6.738 10.178 1.00 92.50 100 GLY A CA 1
ATOM 846 C C . GLY A 1 100 ? 4.848 -6.390 8.690 1.00 92.50 100 GLY A C 1
ATOM 847 O O . GLY A 1 100 ? 5.653 -6.973 7.963 1.00 92.50 100 GLY A O 1
ATOM 848 N N . ILE A 1 101 ? 4.079 -5.393 8.241 1.00 87.31 101 ILE A N 1
ATOM 849 C CA . ILE A 1 101 ? 4.125 -4.918 6.850 1.00 87.31 101 ILE A CA 1
ATOM 850 C C . ILE A 1 101 ? 5.504 -4.353 6.506 1.00 87.31 101 ILE A C 1
ATOM 852 O O . ILE A 1 101 ? 6.039 -4.671 5.444 1.00 87.31 101 ILE A O 1
ATOM 856 N N . LEU A 1 102 ? 6.104 -3.547 7.385 1.00 89.50 102 LEU A N 1
ATOM 857 C CA . LEU A 1 102 ? 7.437 -2.982 7.165 1.00 89.50 102 LEU A CA 1
ATOM 858 C C . LEU A 1 102 ? 8.503 -4.072 7.051 1.00 89.50 102 LEU A C 1
ATOM 860 O O . LEU A 1 102 ? 9.346 -3.997 6.162 1.00 89.50 102 LEU A O 1
ATOM 864 N N . LEU A 1 103 ? 8.445 -5.104 7.892 1.00 91.12 103 LEU A N 1
ATOM 865 C CA . LEU A 1 103 ? 9.373 -6.230 7.851 1.00 91.12 103 LEU A CA 1
ATOM 866 C C . LEU A 1 103 ? 9.228 -7.022 6.547 1.00 91.12 103 LEU A C 1
ATOM 868 O O . LEU A 1 103 ? 10.225 -7.297 5.880 1.00 91.12 103 LEU A O 1
ATOM 872 N N . VAL A 1 104 ? 7.996 -7.323 6.127 1.00 85.81 104 VAL A N 1
ATOM 873 C CA . VAL A 1 104 ? 7.733 -7.970 4.831 1.00 85.81 104 VAL A CA 1
ATOM 874 C C . VAL A 1 104 ? 8.222 -7.090 3.677 1.00 85.81 104 VAL A C 1
ATOM 876 O O . VAL A 1 104 ? 8.859 -7.586 2.751 1.00 85.81 104 VAL A O 1
ATOM 879 N N . THR A 1 105 ? 8.001 -5.778 3.749 1.00 83.38 105 THR A N 1
ATOM 880 C CA . THR A 1 105 ? 8.460 -4.824 2.730 1.00 83.38 105 THR A CA 1
ATOM 881 C C . THR A 1 105 ? 9.985 -4.718 2.701 1.00 83.38 105 THR A C 1
ATOM 883 O O . THR A 1 105 ? 10.562 -4.622 1.627 1.00 83.38 105 THR A O 1
ATOM 886 N N . ALA A 1 106 ? 10.674 -4.789 3.840 1.00 85.25 106 ALA A N 1
ATOM 887 C CA . ALA A 1 106 ? 12.135 -4.776 3.891 1.00 85.25 106 ALA A CA 1
ATOM 888 C C . ALA A 1 106 ? 12.742 -6.059 3.297 1.00 85.25 106 ALA A C 1
ATOM 890 O O . ALA A 1 106 ? 13.709 -5.989 2.541 1.00 85.25 106 ALA A O 1
ATOM 891 N N . LEU A 1 107 ? 12.147 -7.223 3.585 1.00 85.31 107 LEU A N 1
ATOM 892 C CA . LEU A 1 107 ? 12.606 -8.516 3.065 1.00 85.31 107 LEU A CA 1
ATOM 893 C C . LEU A 1 107 ? 12.286 -8.705 1.572 1.00 85.31 107 LEU A C 1
ATOM 895 O O . LEU A 1 107 ? 13.084 -9.281 0.836 1.00 85.31 107 LEU A O 1
ATOM 899 N N . PHE A 1 108 ? 11.138 -8.204 1.107 1.00 79.62 108 PHE A N 1
ATOM 900 C CA . PHE A 1 108 ? 10.621 -8.421 -0.250 1.00 79.62 108 PHE A CA 1
ATOM 901 C C . PHE A 1 108 ? 10.503 -7.127 -1.080 1.00 79.62 108 PHE A C 1
ATOM 903 O O . PHE A 1 108 ? 9.755 -7.092 -2.053 1.00 79.62 108 PHE A O 1
ATOM 910 N N . GLY A 1 109 ? 11.235 -6.057 -0.754 1.00 67.06 109 GLY A N 1
ATOM 911 C CA . GLY A 1 109 ? 10.943 -4.683 -1.209 1.00 67.06 109 GLY A CA 1
ATOM 912 C C . GLY A 1 109 ? 10.800 -4.449 -2.713 1.00 67.06 109 GLY A C 1
ATOM 913 O O . GLY A 1 109 ? 9.920 -3.699 -3.134 1.00 67.06 109 GLY A O 1
ATOM 914 N N . ARG A 1 110 ? 11.581 -5.132 -3.562 1.00 69.19 110 ARG A N 1
ATOM 915 C CA . ARG A 1 110 ? 11.379 -5.056 -5.027 1.00 69.19 110 ARG A CA 1
ATOM 916 C C . ARG A 1 110 ? 10.227 -5.918 -5.534 1.00 69.19 110 ARG A C 1
ATOM 918 O O . ARG A 1 110 ? 9.608 -5.568 -6.533 1.00 69.19 110 ARG A O 1
ATOM 925 N N . LEU A 1 111 ? 9.946 -7.036 -4.870 1.00 67.56 111 LEU A N 1
ATOM 926 C CA . LEU A 1 111 ? 8.798 -7.881 -5.194 1.00 67.56 111 LEU A CA 1
ATOM 927 C C . LEU A 1 111 ? 7.504 -7.171 -4.795 1.00 67.56 111 LEU A C 1
ATOM 929 O O . LEU A 1 111 ? 6.581 -7.128 -5.594 1.00 67.56 111 LEU A O 1
ATOM 933 N N . TRP A 1 112 ? 7.464 -6.524 -3.630 1.00 68.56 112 TRP A N 1
ATOM 934 C CA . TRP A 1 112 ? 6.293 -5.786 -3.161 1.00 68.56 112 TRP A CA 1
ATOM 935 C C . TRP A 1 112 ? 5.963 -4.588 -4.058 1.00 68.56 112 TRP A C 1
ATOM 937 O O . TRP A 1 112 ? 4.871 -4.530 -4.618 1.00 68.56 112 TRP A O 1
ATOM 947 N N . CYS A 1 113 ? 6.917 -3.679 -4.295 1.00 67.25 113 CYS A N 1
ATOM 948 C CA . CYS A 1 113 ? 6.682 -2.525 -5.171 1.00 67.25 113 CYS A CA 1
ATOM 949 C C . CYS A 1 113 ? 6.414 -2.917 -6.640 1.00 67.25 113 CYS A C 1
ATOM 951 O O . CYS A 1 113 ? 5.762 -2.161 -7.349 1.00 67.25 113 CYS A O 1
ATOM 953 N N . GLY A 1 114 ? 6.869 -4.088 -7.107 1.00 67.06 114 GLY A N 1
ATOM 954 C CA . GLY A 1 114 ? 6.585 -4.589 -8.460 1.00 67.06 114 GLY A CA 1
ATOM 955 C C . GLY A 1 114 ? 5.288 -5.404 -8.606 1.00 67.06 114 GLY A C 1
ATOM 956 O O . GLY A 1 114 ? 4.798 -5.554 -9.727 1.00 67.06 114 GLY A O 1
ATOM 957 N N . TRP A 1 115 ? 4.745 -5.953 -7.509 1.00 67.31 115 TRP A N 1
ATOM 958 C CA . TRP A 1 115 ? 3.587 -6.863 -7.532 1.00 67.31 115 TRP A CA 1
ATOM 959 C C . TRP A 1 115 ? 2.333 -6.331 -6.842 1.00 67.31 115 TRP A C 1
ATOM 961 O O . TRP A 1 115 ? 1.231 -6.686 -7.250 1.00 67.31 115 TRP A O 1
ATOM 971 N N . ALA A 1 116 ? 2.494 -5.517 -5.801 1.00 64.25 116 ALA A N 1
ATOM 972 C CA . ALA A 1 116 ? 1.399 -4.962 -5.013 1.00 64.25 116 ALA A CA 1
ATOM 973 C C . ALA A 1 116 ? 1.072 -3.506 -5.382 1.00 64.25 116 ALA A C 1
ATOM 975 O O . ALA A 1 116 ? 0.019 -3.009 -4.989 1.00 64.25 116 ALA A O 1
ATOM 976 N N . CYS A 1 117 ? 1.950 -2.813 -6.120 1.00 63.59 117 CYS A N 1
ATOM 977 C CA . CYS A 1 117 ? 1.694 -1.441 -6.553 1.00 63.59 117 CYS A CA 1
ATOM 978 C C . CYS A 1 117 ? 0.569 -1.417 -7.611 1.00 63.59 117 CYS A C 1
ATOM 980 O O . CYS A 1 117 ? 0.706 -2.091 -8.638 1.00 63.59 117 CYS A O 1
ATOM 982 N N . PRO A 1 118 ? -0.529 -0.670 -7.385 1.00 57.94 118 PRO A N 1
ATOM 983 C CA . PRO A 1 118 ? -1.577 -0.470 -8.377 1.00 57.94 118 PRO A CA 1
ATOM 984 C C . PRO A 1 118 ? -1.084 0.549 -9.415 1.00 57.94 118 PRO A C 1
ATOM 986 O O . PRO A 1 118 ? -1.315 1.746 -9.263 1.00 57.94 118 PRO A O 1
ATOM 989 N N . GLN A 1 119 ? -0.345 0.084 -10.423 1.00 52.78 119 GLN A N 1
ATOM 990 C CA . GLN A 1 119 ? 0.030 0.899 -11.583 1.00 52.78 119 GLN A CA 1
ATOM 991 C C . GLN A 1 119 ? -0.944 0.675 -12.737 1.00 52.78 119 GLN A C 1
ATOM 993 O O . GLN A 1 119 ? -1.224 -0.511 -13.033 1.00 52.78 119 GLN A O 1
#

Sequence (119 aa):
MNENFENSFSVIPDRPPSLDEKGFRKFVIPAEVQGFFRRRRDFVYAVLLLIFLVLPWTRFKGEQSVLLDLPHRRFVFFGHSFFAHDGPLLFFFLALFTFGILLVTALFGRLWCGWACPQ

Secondary structure (DSSP, 8-state):
--TTTGGGG---TTS-TTB-TTS-B---PPPP--SHHHHHHHHHHHHHHHHHHHHHH-EETTEESEEEETTTTEEEETTEEEEGGGHHHHHHHHHHHHHHHHHHHHHHHHHHHHHTS--

Radius of gyration: 24.84 Å; chains: 1; bounding box: 52×34×65 Å

Foldseek 3Di:
DDPVVVVLPPDDPPDDSQAGPVGHGDDDDDDDDDDDLVVVLVVVQVVVVVCVVVQQVDDDPNHGCFDDDPVQQWTHHHNDTDHPVCVVVVVVVVVVVVVVVVVCCVVCVVVCCVRVDPD

pLDDT: mean 77.67, std 10.47, range [44.84, 96.12]